Protein AF-A0A5M9JTL3-F1 (afdb_monomer_lite)

Foldseek 3Di:
DDDDDDDDDDPPPPPPPPDLFQAQADDCPDPLNVLRGDHPDHGDQPSQDDQDPVCCVPPNNVSLCSSLVDLCPDPDADPPPRDGSNNSSVVSVLQRCLCQAVVPPHNPNRDDDPQCDPVHCVVVNVVSRPPPCPPPDDD

Structure (mmCIF, N/CA/C/O backbone):
data_AF-A0A5M9JTL3-F1
#
_entry.id   AF-A0A5M9JTL3-F1
#
loop_
_atom_site.group_PDB
_atom_site.id
_atom_site.type_symbol
_atom_site.label_atom_id
_atom_site.label_alt_id
_atom_site.label_comp_id
_atom_site.label_asym_id
_atom_site.label_entity_id
_atom_site.label_seq_id
_atom_site.pdbx_PDB_ins_code
_atom_site.Cartn_x
_atom_site.Cartn_y
_atom_site.Cartn_z
_atom_site.occupancy
_atom_site.B_iso_or_equiv
_atom_site.auth_seq_id
_atom_site.auth_comp_id
_atom_site.auth_asym_id
_atom_site.auth_atom_id
_atom_site.pdbx_PDB_model_num
ATOM 1 N N . MET A 1 1 ? -40.432 -34.299 -53.043 1.00 43.06 1 MET A N 1
ATOM 2 C CA . MET A 1 1 ? -39.137 -33.995 -52.394 1.00 43.06 1 MET A CA 1
ATOM 3 C C . MET A 1 1 ? -39.060 -32.506 -52.084 1.00 43.06 1 MET A C 1
ATOM 5 O O . MET A 1 1 ? -38.906 -31.742 -53.024 1.00 43.06 1 MET A O 1
ATOM 9 N N . ARG A 1 2 ? -39.201 -32.106 -50.811 1.00 43.16 2 ARG A N 1
ATOM 10 C CA . ARG A 1 2 ? -38.465 -31.005 -50.144 1.00 43.16 2 ARG A CA 1
ATOM 11 C C . ARG A 1 2 ? -39.008 -30.858 -48.715 1.00 43.16 2 ARG A C 1
ATOM 13 O O . ARG A 1 2 ? -40.036 -30.227 -48.508 1.00 43.16 2 ARG A O 1
ATOM 20 N N . SER A 1 3 ? -38.342 -31.494 -47.753 1.00 40.19 3 SER A N 1
ATOM 21 C CA . SER A 1 3 ? -38.531 -31.196 -46.329 1.00 40.19 3 SER A CA 1
ATOM 22 C C . SER A 1 3 ? -37.585 -30.062 -45.965 1.00 40.19 3 SER A C 1
ATOM 24 O O . SER A 1 3 ? -36.374 -30.201 -46.126 1.00 40.19 3 SER A O 1
ATOM 26 N N . SER A 1 4 ? -38.134 -28.944 -45.503 1.00 49.16 4 SER A N 1
ATOM 27 C CA . SER A 1 4 ? -37.362 -27.826 -44.963 1.00 49.16 4 SER A CA 1
ATOM 28 C C . SER A 1 4 ? -37.163 -28.051 -43.466 1.00 49.16 4 SER A C 1
ATOM 30 O O . SER A 1 4 ? -38.110 -27.950 -42.692 1.00 49.16 4 SER A O 1
ATOM 32 N N . THR A 1 5 ? -35.945 -28.383 -43.049 1.00 50.19 5 THR A N 1
ATOM 33 C CA . THR A 1 5 ? -35.554 -28.437 -41.635 1.00 50.19 5 THR A CA 1
ATOM 34 C C . THR A 1 5 ? -35.212 -27.031 -41.145 1.00 50.19 5 THR A C 1
ATOM 36 O O . THR A 1 5 ? -34.262 -26.419 -41.633 1.00 50.19 5 THR A O 1
ATOM 39 N N . MET A 1 6 ? -35.991 -26.516 -40.189 1.00 55.16 6 MET A N 1
ATOM 40 C CA . MET A 1 6 ? -35.684 -25.294 -39.441 1.00 55.16 6 MET A CA 1
ATOM 41 C C . MET A 1 6 ? -34.491 -25.553 -38.516 1.00 55.16 6 MET A C 1
ATOM 43 O O . MET A 1 6 ? -34.563 -26.411 -37.639 1.00 55.16 6 MET A O 1
ATOM 47 N N . VAL A 1 7 ? -33.403 -24.808 -38.700 1.00 54.81 7 VAL A N 1
ATOM 48 C CA . VAL A 1 7 ? -32.267 -24.793 -37.773 1.00 54.81 7 VAL A CA 1
ATOM 49 C C . VAL A 1 7 ? -32.472 -23.603 -36.837 1.00 54.81 7 VAL A C 1
ATOM 51 O O . VAL A 1 7 ? -32.424 -22.455 -37.274 1.00 54.81 7 VAL A O 1
ATOM 54 N N . ALA A 1 8 ? -32.774 -23.875 -35.569 1.00 61.66 8 ALA A N 1
ATOM 55 C CA . ALA A 1 8 ? -32.865 -22.850 -34.534 1.00 61.66 8 ALA A CA 1
ATOM 56 C C . ALA A 1 8 ? -31.449 -22.372 -34.155 1.00 61.66 8 ALA A C 1
ATOM 58 O O . ALA A 1 8 ? -30.578 -23.218 -33.935 1.00 61.66 8 ALA A O 1
ATOM 59 N N . PRO A 1 9 ? -31.183 -21.058 -34.049 1.00 51.41 9 PRO A N 1
ATOM 60 C CA . PRO A 1 9 ? -29.899 -20.580 -33.568 1.00 51.41 9 PRO A CA 1
ATOM 61 C C . PRO A 1 9 ? -29.895 -20.660 -32.038 1.00 51.41 9 PRO A C 1
ATOM 63 O O . PRO A 1 9 ? -30.596 -19.912 -31.357 1.00 51.41 9 PRO A O 1
ATOM 66 N N . SER A 1 10 ? -29.122 -21.592 -31.484 1.00 59.94 10 SER A N 1
ATOM 67 C CA . SER A 1 10 ? -28.833 -21.635 -30.050 1.00 59.94 10 SER A CA 1
ATOM 68 C C . SER A 1 10 ? -27.981 -20.422 -29.675 1.00 59.94 10 SER A C 1
ATOM 70 O O . SER A 1 10 ? -26.795 -20.353 -29.993 1.00 59.94 10 SER A O 1
ATOM 72 N N . LEU A 1 11 ? -28.607 -19.449 -29.016 1.00 57.09 11 LEU A N 1
ATOM 73 C CA . LEU A 1 11 ? -27.961 -18.261 -28.474 1.00 57.09 11 LEU A CA 1
ATOM 74 C C . LEU A 1 11 ? -27.130 -18.674 -27.244 1.00 57.09 11 LEU A C 1
ATOM 76 O O . LEU A 1 11 ? -27.662 -18.820 -26.145 1.00 57.09 11 LEU A O 1
ATOM 80 N N . PHE A 1 12 ? -25.831 -18.923 -27.428 1.00 60.50 12 PHE A N 1
ATOM 81 C CA . PHE A 1 12 ? -24.900 -19.116 -26.313 1.00 60.50 12 PHE A CA 1
ATOM 82 C C . PHE A 1 12 ? -24.713 -17.776 -25.589 1.00 60.50 12 PHE A C 1
ATOM 84 O O . PHE A 1 12 ? -24.015 -16.884 -26.069 1.00 60.50 12 PHE A O 1
ATOM 91 N N . LEU A 1 13 ? -25.360 -17.627 -24.432 1.00 55.22 13 LEU A N 1
ATOM 92 C CA . LEU A 1 13 ? -25.098 -16.548 -23.483 1.00 55.22 13 LEU A CA 1
ATOM 93 C C . LEU A 1 13 ? -23.687 -16.740 -22.905 1.00 55.22 13 LEU A C 1
ATOM 95 O O . LEU A 1 13 ? -23.484 -17.547 -22.001 1.00 55.22 13 LEU A O 1
ATOM 99 N N . LEU A 1 14 ? -22.705 -16.013 -23.444 1.00 59.72 14 LEU A N 1
ATOM 100 C CA . LEU A 1 14 ? -21.397 -15.829 -22.814 1.00 59.72 14 LEU A CA 1
ATOM 101 C C . LEU A 1 14 ? -21.608 -15.043 -21.517 1.00 59.72 14 LEU A C 1
ATOM 103 O O . LEU A 1 14 ? -21.712 -13.818 -21.523 1.00 59.72 14 LEU A O 1
ATOM 107 N N . THR A 1 15 ? -21.705 -15.751 -20.397 1.00 56.56 15 THR A N 1
ATOM 108 C CA . THR A 1 15 ? -21.615 -15.141 -19.072 1.00 56.56 15 THR A CA 1
ATOM 109 C C . THR A 1 15 ? -20.179 -14.664 -18.882 1.00 56.56 15 THR A C 1
ATOM 111 O O . THR A 1 15 ? -19.303 -15.445 -18.507 1.00 56.56 15 THR A O 1
ATOM 114 N N . SER A 1 16 ? -19.914 -13.395 -19.189 1.00 53.31 16 SER A N 1
ATOM 115 C CA . SER A 1 16 ? -18.662 -12.750 -18.805 1.00 53.31 16 SER A CA 1
ATOM 116 C C . SER A 1 16 ? -18.570 -12.778 -17.283 1.00 53.31 16 SER A C 1
ATOM 118 O O . SER A 1 16 ? -19.296 -12.060 -16.599 1.00 53.31 16 SER A O 1
ATOM 120 N N . PHE A 1 17 ? -17.702 -13.635 -16.744 1.00 52.25 17 PHE A N 1
ATOM 121 C CA . PHE A 1 17 ? -17.285 -13.534 -15.353 1.00 52.25 17 PHE A CA 1
ATOM 122 C C . PHE A 1 17 ? -16.595 -12.181 -15.203 1.00 52.25 17 PHE A C 1
ATOM 124 O O . PHE A 1 17 ? -15.493 -11.984 -15.713 1.00 52.25 17 PHE A O 1
ATOM 131 N N . ILE A 1 18 ? -17.272 -11.231 -14.559 1.00 46.97 18 ILE A N 1
ATOM 132 C CA . ILE A 1 18 ? -16.673 -9.960 -14.168 1.00 46.97 18 ILE A CA 1
ATOM 133 C C . ILE A 1 18 ? -15.656 -10.318 -13.083 1.00 46.97 18 ILE A C 1
ATOM 135 O O . ILE A 1 18 ? -16.007 -10.472 -11.916 1.00 46.97 18 ILE A O 1
ATOM 139 N N . GLN A 1 19 ? -14.411 -10.576 -13.481 1.00 50.97 19 GLN A N 1
ATOM 140 C CA . GLN A 1 19 ? -13.316 -10.698 -12.531 1.00 50.97 19 GLN A CA 1
ATOM 141 C C . GLN A 1 19 ? -13.175 -9.338 -11.856 1.00 50.97 19 GLN A C 1
ATOM 143 O O . GLN A 1 19 ? -13.044 -8.331 -12.549 1.00 50.97 19 GLN A O 1
ATOM 148 N N . SER A 1 20 ? -13.240 -9.308 -10.525 1.00 47.50 20 SER A N 1
ATOM 149 C CA . SER A 1 20 ? -12.946 -8.112 -9.739 1.00 47.50 20 SER A CA 1
ATOM 150 C C . SER A 1 20 ? -11.575 -7.589 -10.161 1.00 47.50 20 SER A C 1
ATOM 152 O O . SER A 1 20 ? -10.555 -8.250 -9.958 1.00 47.50 20 SER A O 1
ATOM 154 N N . THR A 1 21 ? -11.562 -6.451 -10.847 1.00 55.25 21 THR A N 1
ATOM 155 C CA . THR A 1 21 ? -10.338 -5.822 -11.329 1.00 55.25 21 THR A CA 1
ATOM 156 C C . THR A 1 21 ? -9.745 -5.023 -10.182 1.00 55.25 21 THR A C 1
ATOM 158 O O . THR A 1 21 ? -10.205 -3.918 -9.914 1.00 55.25 21 THR A O 1
ATOM 161 N N . SER A 1 22 ? -8.747 -5.585 -9.506 1.00 57.16 22 SER A N 1
ATOM 162 C CA . SER A 1 22 ? -7.899 -4.824 -8.593 1.00 57.16 22 SER A CA 1
ATOM 163 C C . SER A 1 22 ? -6.982 -3.900 -9.394 1.00 57.16 22 SER A C 1
ATOM 165 O O . SER A 1 22 ? -6.427 -4.303 -10.429 1.00 57.16 22 SER A O 1
ATOM 167 N N . ALA A 1 23 ? -6.872 -2.652 -8.943 1.00 68.50 23 ALA A N 1
ATOM 168 C CA . ALA A 1 23 ? -6.255 -1.559 -9.675 1.00 68.50 23 ALA A CA 1
ATOM 169 C C . ALA A 1 23 ? -5.136 -0.839 -8.925 1.00 68.50 23 ALA A C 1
ATOM 171 O O . ALA A 1 23 ? -4.850 0.323 -9.213 1.00 68.50 23 ALA A O 1
ATOM 172 N N . LEU A 1 24 ? -4.443 -1.534 -8.021 1.00 87.50 24 LEU A N 1
ATOM 173 C CA . LEU A 1 24 ? -3.376 -0.958 -7.202 1.00 87.50 24 LEU A CA 1
ATOM 174 C C . LEU A 1 24 ? -2.391 -0.129 -8.025 1.00 87.50 24 LEU A C 1
ATOM 176 O O . LEU A 1 24 ? -1.904 -0.541 -9.083 1.00 87.50 24 LEU A O 1
ATOM 180 N N . LYS A 1 25 ? -2.070 1.062 -7.512 1.00 90.19 25 LYS A N 1
ATOM 181 C CA . LYS A 1 25 ? -1.147 1.965 -8.196 1.00 90.19 25 LYS A CA 1
ATOM 182 C C . LYS A 1 25 ? 0.245 1.326 -8.270 1.00 90.19 25 LYS A C 1
ATOM 184 O O . LYS A 1 25 ? 0.833 0.986 -7.240 1.00 90.19 25 LYS A O 1
ATOM 189 N N . ALA A 1 26 ? 0.767 1.178 -9.485 1.00 93.31 26 ALA A N 1
ATOM 190 C CA . ALA A 1 26 ? 2.080 0.608 -9.772 1.00 93.31 26 ALA A CA 1
ATOM 191 C C . ALA A 1 26 ? 2.611 1.103 -11.127 1.00 93.31 26 ALA A C 1
ATOM 193 O O . ALA A 1 26 ? 1.838 1.556 -11.973 1.00 93.31 26 ALA A O 1
ATOM 194 N N . LEU A 1 27 ? 3.922 0.980 -11.341 1.00 93.06 27 LEU A N 1
ATOM 195 C CA . LEU A 1 27 ? 4.561 1.242 -12.632 1.00 93.06 27 LEU A CA 1
ATOM 196 C C . LEU A 1 27 ? 4.329 0.057 -13.564 1.00 93.06 27 LEU A C 1
ATOM 198 O O . LEU A 1 27 ? 4.668 -1.067 -13.218 1.00 93.06 27 LEU A O 1
ATOM 202 N N . SER A 1 28 ? 3.777 0.277 -14.756 1.00 91.94 28 SER A N 1
ATOM 203 C CA . SER A 1 28 ? 3.398 -0.819 -15.663 1.00 91.94 28 SER A CA 1
ATOM 204 C C . SER A 1 28 ? 4.577 -1.627 -16.211 1.00 91.94 28 SER A C 1
ATOM 206 O O . SER A 1 28 ? 4.406 -2.776 -16.606 1.00 91.94 28 SER A O 1
ATOM 208 N N . ASN A 1 29 ? 5.769 -1.036 -16.252 1.00 93.12 29 ASN A N 1
ATOM 209 C CA . ASN A 1 29 ? 7.021 -1.666 -16.679 1.00 93.12 29 ASN A CA 1
ATOM 210 C C . ASN A 1 29 ? 7.836 -2.254 -15.512 1.00 93.12 29 ASN A C 1
ATOM 212 O O . ASN A 1 29 ? 8.918 -2.795 -15.743 1.00 93.12 29 ASN A O 1
ATOM 216 N N . SER A 1 30 ? 7.341 -2.146 -14.278 1.00 94.44 30 SER A N 1
ATOM 217 C CA . SER A 1 30 ? 8.012 -2.684 -13.100 1.00 94.44 30 SER A CA 1
ATOM 218 C C . SER A 1 30 ? 7.867 -4.210 -13.000 1.00 94.44 30 SER A C 1
ATOM 220 O O . SER A 1 30 ? 6.821 -4.761 -13.354 1.00 94.44 30 SER A O 1
ATOM 222 N N . PRO A 1 31 ? 8.856 -4.919 -12.420 1.00 95.62 31 PRO A N 1
ATOM 223 C CA . PRO A 1 31 ? 8.708 -6.330 -12.056 1.00 95.62 31 PRO A CA 1
ATOM 224 C C . PRO A 1 31 ? 7.594 -6.597 -11.024 1.00 95.62 31 PRO A C 1
ATOM 226 O O . PRO A 1 31 ? 7.131 -7.733 -10.908 1.00 95.62 31 PRO A O 1
ATOM 229 N N . CYS A 1 32 ? 7.149 -5.585 -10.275 1.00 96.06 32 CYS A N 1
ATOM 230 C CA . CYS A 1 32 ? 6.051 -5.697 -9.317 1.00 96.06 32 CYS A CA 1
ATOM 231 C C . CYS A 1 32 ? 4.664 -5.543 -9.955 1.00 96.06 32 CYS A C 1
ATOM 233 O O . CYS A 1 32 ? 3.690 -5.987 -9.348 1.00 96.06 32 CYS A O 1
ATOM 235 N N . ALA A 1 33 ? 4.557 -4.998 -11.175 1.00 93.81 33 ALA A N 1
ATOM 236 C CA . ALA A 1 33 ? 3.282 -4.795 -11.873 1.00 93.81 33 ALA A CA 1
ATOM 237 C C . ALA A 1 33 ? 2.360 -6.030 -11.869 1.00 93.81 33 ALA A C 1
ATOM 239 O O . ALA A 1 33 ? 1.203 -5.890 -11.474 1.00 93.81 33 ALA A O 1
ATOM 240 N N . PRO A 1 34 ? 2.835 -7.253 -12.191 1.00 92.31 34 PRO A N 1
ATOM 241 C CA . PRO A 1 34 ? 1.965 -8.429 -12.235 1.00 92.31 34 PRO A CA 1
ATOM 242 C C . PRO A 1 34 ? 1.381 -8.831 -10.874 1.00 92.31 34 PRO A C 1
ATOM 244 O O . PRO A 1 34 ? 0.427 -9.601 -10.816 1.00 92.31 34 PRO A O 1
ATOM 247 N N . LYS A 1 35 ? 1.957 -8.347 -9.766 1.00 93.75 35 LYS A N 1
ATOM 248 C CA . LYS A 1 35 ? 1.454 -8.596 -8.406 1.00 93.75 35 LYS A CA 1
ATOM 249 C C . LYS A 1 35 ? 0.389 -7.587 -7.982 1.00 93.75 35 LYS A C 1
ATOM 251 O O . LYS A 1 35 ? -0.287 -7.823 -6.990 1.00 93.75 35 LYS A O 1
ATOM 256 N N . CYS A 1 36 ? 0.254 -6.483 -8.712 1.00 92.56 36 CYS A N 1
ATOM 257 C CA . CYS A 1 36 ? -0.620 -5.359 -8.382 1.00 92.56 36 CYS A CA 1
ATOM 258 C C . CYS A 1 36 ? -1.995 -5.421 -9.061 1.00 92.56 36 CYS A C 1
ATOM 260 O O . CYS A 1 36 ? -2.803 -4.516 -8.884 1.00 92.56 36 CYS A O 1
ATOM 262 N N . GLY A 1 37 ? -2.279 -6.509 -9.781 1.00 85.12 37 GLY A N 1
ATOM 263 C CA . GLY A 1 37 ? -3.550 -6.737 -10.460 1.00 85.12 37 GLY A CA 1
ATOM 264 C C . GLY A 1 37 ? -3.438 -6.618 -11.978 1.00 85.12 37 GLY A C 1
ATOM 265 O O . GLY A 1 37 ? -2.359 -6.428 -12.538 1.00 85.12 37 GLY A O 1
ATOM 266 N N . ASN A 1 38 ? -4.577 -6.771 -12.652 1.00 72.94 38 ASN A N 1
ATOM 267 C CA . ASN A 1 38 ? -4.646 -6.798 -14.116 1.00 72.94 38 ASN A CA 1
ATOM 268 C C . ASN A 1 38 ? -4.814 -5.402 -14.737 1.00 72.94 38 ASN A C 1
ATOM 270 O O . ASN A 1 38 ? -4.497 -5.219 -15.911 1.00 72.94 38 ASN A O 1
ATOM 274 N N . VAL A 1 39 ? -5.330 -4.428 -13.980 1.00 74.06 39 VAL A N 1
ATOM 275 C CA . VAL A 1 39 ? -5.646 -3.082 -14.481 1.00 74.06 39 VAL A CA 1
ATOM 276 C C . VAL A 1 39 ? -4.970 -2.045 -13.600 1.00 74.06 39 VAL A C 1
ATOM 278 O O . VAL A 1 39 ? -5.542 -1.587 -12.629 1.00 74.06 39 VAL A O 1
ATOM 281 N N . LEU A 1 40 ? -3.751 -1.639 -13.932 1.00 76.38 40 LEU A N 1
ATOM 282 C CA . LEU A 1 40 ? -3.008 -0.665 -13.127 1.00 76.38 40 LEU A CA 1
ATOM 283 C C . LEU A 1 40 ? -3.560 0.749 -13.373 1.00 76.38 40 LEU A C 1
ATOM 285 O O . LEU A 1 40 ? -3.232 1.375 -14.380 1.00 76.38 40 LEU A O 1
ATOM 289 N N . GLY A 1 41 ? -4.432 1.239 -12.488 1.00 64.81 41 GLY A N 1
ATOM 290 C CA . GLY A 1 41 ? -5.146 2.514 -12.675 1.00 64.81 41 GLY A CA 1
ATOM 291 C C . GLY A 1 41 ? -5.117 3.443 -11.461 1.00 64.81 41 GLY A C 1
ATOM 292 O O . GLY A 1 41 ? -5.056 4.664 -11.613 1.00 64.81 41 GLY A O 1
ATOM 293 N N . GLY A 1 42 ? -5.090 2.885 -10.253 1.00 73.50 42 GLY A N 1
ATOM 294 C CA . GLY A 1 42 ? -5.097 3.604 -8.986 1.00 73.50 42 GLY A CA 1
ATOM 295 C C . GLY A 1 42 ? -5.811 2.807 -7.897 1.00 73.50 42 GLY A C 1
ATOM 296 O O . GLY A 1 42 ? -6.760 2.090 -8.174 1.00 73.50 42 GLY A O 1
ATOM 297 N N . THR A 1 43 ? -5.362 2.970 -6.658 1.00 80.88 43 THR A N 1
ATOM 298 C CA . THR A 1 43 ? -5.888 2.233 -5.505 1.00 80.88 43 THR A CA 1
ATOM 299 C C . THR A 1 43 ? -7.249 2.787 -5.078 1.00 80.88 43 THR A C 1
ATOM 301 O O . THR A 1 43 ? -7.364 3.972 -4.749 1.00 80.88 43 THR A O 1
ATOM 304 N N . LEU A 1 44 ? -8.276 1.940 -5.094 1.00 80.81 44 LEU A N 1
ATOM 305 C CA . LEU A 1 44 ? -9.678 2.254 -4.834 1.00 80.81 44 LEU A CA 1
ATOM 306 C C . LEU A 1 44 ? -10.188 1.457 -3.628 1.00 80.81 44 LEU A C 1
ATOM 308 O O . LEU A 1 44 ? -10.585 0.305 -3.759 1.00 80.81 44 LEU A O 1
ATOM 312 N N . GLY A 1 45 ? -10.202 2.107 -2.458 1.00 81.00 45 GLY A N 1
ATOM 313 C CA . GLY A 1 45 ? -10.841 1.657 -1.209 1.00 81.00 45 GLY A CA 1
ATOM 314 C C . GLY A 1 45 ? -11.202 0.168 -1.113 1.00 81.00 45 GLY A C 1
ATOM 315 O O . GLY A 1 45 ? -10.321 -0.676 -0.988 1.00 81.00 45 GLY A O 1
ATOM 316 N N . VAL A 1 46 ? -12.505 -0.133 -1.145 1.00 82.75 46 VAL A N 1
ATOM 317 C CA . VAL A 1 46 ? -13.067 -1.481 -0.934 1.00 82.75 46 VAL A CA 1
ATOM 318 C C . VAL A 1 46 ? -12.674 -2.506 -2.004 1.00 82.75 46 VAL A C 1
ATOM 320 O O . VAL A 1 46 ? -12.618 -3.697 -1.706 1.00 82.75 46 VAL A O 1
ATOM 323 N N . ASP A 1 47 ? -12.386 -2.063 -3.227 1.00 85.25 47 ASP A N 1
ATOM 324 C CA . ASP A 1 47 ? -12.054 -2.957 -4.343 1.00 85.25 47 ASP A CA 1
ATOM 325 C C . ASP A 1 47 ? -10.603 -3.455 -4.264 1.00 85.25 47 ASP A C 1
ATOM 327 O O . ASP A 1 47 ? -10.271 -4.520 -4.789 1.00 85.25 47 ASP A O 1
ATOM 331 N N . ASP A 1 48 ? -9.749 -2.705 -3.563 1.00 88.75 48 ASP A N 1
ATOM 332 C CA . ASP A 1 48 ? -8.303 -2.911 -3.546 1.00 88.75 48 ASP A CA 1
ATOM 333 C C . ASP A 1 48 ? -7.715 -3.184 -2.159 1.00 88.75 48 ASP A C 1
ATOM 335 O O . ASP A 1 48 ? -6.601 -3.704 -2.060 1.00 88.75 48 ASP A O 1
ATOM 339 N N . ILE A 1 49 ? -8.417 -2.826 -1.081 1.00 91.44 49 ILE A N 1
ATOM 340 C CA . ILE A 1 49 ? -7.902 -2.899 0.287 1.00 91.44 49 ILE A CA 1
ATOM 341 C C . ILE A 1 49 ? -8.923 -3.555 1.211 1.00 91.44 49 ILE A C 1
ATOM 343 O O . ILE A 1 49 ? -10.065 -3.120 1.346 1.00 91.44 49 ILE A O 1
ATOM 347 N N . VAL A 1 50 ? -8.444 -4.554 1.948 1.00 92.88 50 VAL A N 1
ATOM 348 C CA . VAL A 1 50 ? -9.135 -5.131 3.102 1.00 92.88 50 VAL A CA 1
ATOM 349 C C . VAL A 1 50 ? -8.533 -4.591 4.398 1.00 92.88 50 VAL A C 1
ATOM 351 O O . VAL A 1 50 ? -7.320 -4.409 4.498 1.00 92.88 50 VAL A O 1
ATOM 354 N N . CYS A 1 51 ? -9.383 -4.346 5.396 1.00 93.19 51 CYS A N 1
ATOM 355 C CA . CYS A 1 51 ? -8.959 -3.740 6.662 1.00 93.19 51 CYS A CA 1
ATOM 356 C C . CYS A 1 51 ? -8.761 -4.743 7.797 1.00 93.19 51 CYS A C 1
ATOM 358 O O . CYS A 1 51 ? -7.942 -4.503 8.677 1.00 93.19 51 CYS A O 1
ATOM 360 N N . GLN A 1 52 ? -9.476 -5.869 7.771 1.00 92.38 52 GLN A N 1
ATOM 361 C CA . GLN A 1 52 ? -9.296 -6.921 8.766 1.00 92.38 52 GLN A CA 1
ATOM 362 C C . GLN A 1 52 ? -8.132 -7.830 8.378 1.00 92.38 52 GLN A C 1
ATOM 364 O O . GLN A 1 52 ? -8.087 -8.341 7.257 1.00 92.38 52 GLN A O 1
ATOM 369 N N . ASP A 1 53 ? -7.251 -8.116 9.332 1.00 91.62 53 ASP A N 1
ATOM 370 C CA . ASP A 1 53 ? -6.097 -9.001 9.134 1.00 91.62 53 ASP A CA 1
ATOM 371 C C . ASP A 1 53 ? -6.503 -10.383 8.597 1.00 91.62 53 ASP A C 1
ATOM 373 O O . ASP A 1 53 ? -5.860 -10.940 7.710 1.00 91.62 53 ASP A O 1
ATOM 377 N N . THR A 1 54 ? -7.631 -10.922 9.064 1.00 94.50 54 THR A N 1
ATOM 378 C CA . THR A 1 54 ? -8.180 -12.213 8.608 1.00 94.50 54 THR A CA 1
ATOM 379 C C . THR A 1 54 ? -8.512 -12.226 7.113 1.00 94.50 54 THR A C 1
ATOM 381 O O . THR A 1 54 ? -8.423 -13.267 6.456 1.00 94.50 54 THR A O 1
ATOM 384 N N . SER A 1 55 ? -8.837 -11.061 6.549 1.00 93.69 55 SER A N 1
ATOM 385 C CA . SER A 1 55 ? -9.198 -10.894 5.143 1.00 93.69 55 SER A CA 1
ATOM 386 C C . SER A 1 55 ? -7.982 -10.845 4.214 1.00 93.69 55 SER A C 1
ATOM 388 O O . SER A 1 55 ? -8.156 -10.897 2.996 1.00 93.69 55 SER A O 1
ATOM 390 N N . TYR A 1 56 ? -6.749 -10.840 4.736 1.00 94.19 56 TYR A N 1
ATOM 391 C CA . TYR A 1 56 ? -5.526 -10.935 3.923 1.00 94.19 56 TYR A CA 1
ATOM 392 C C . TYR A 1 56 ? -5.311 -12.298 3.258 1.00 94.19 56 TYR A C 1
ATOM 394 O O . TYR A 1 56 ? -4.413 -12.453 2.436 1.00 94.19 56 TYR A O 1
ATOM 402 N N . THR A 1 57 ? -6.171 -13.269 3.558 1.00 95.38 57 THR A N 1
ATOM 403 C CA . THR A 1 57 ? -6.259 -14.555 2.852 1.00 95.38 57 THR A CA 1
ATOM 404 C C . THR A 1 57 ? -7.169 -14.508 1.618 1.00 95.38 57 THR A C 1
ATOM 406 O O . THR A 1 57 ? -7.137 -15.421 0.795 1.00 95.38 57 THR A O 1
ATOM 409 N N . SER A 1 58 ? -7.974 -13.449 1.466 1.00 94.50 58 SER A N 1
ATOM 410 C CA . SER A 1 58 ? -8.840 -13.236 0.301 1.00 94.50 58 SER A CA 1
ATOM 411 C C . SER A 1 58 ? -8.039 -12.848 -0.946 1.00 94.50 58 SER A C 1
ATOM 413 O O . SER A 1 58 ? -6.869 -12.473 -0.861 1.00 94.50 58 SER A O 1
ATOM 415 N N . LEU A 1 59 ? -8.679 -12.870 -2.119 1.00 92.56 59 LEU A N 1
ATOM 416 C CA . LEU A 1 59 ? -8.048 -12.418 -3.362 1.00 92.56 59 LEU A CA 1
ATOM 417 C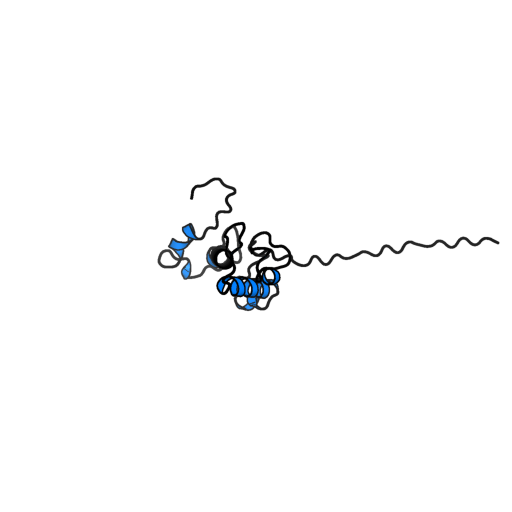 C . LEU A 1 5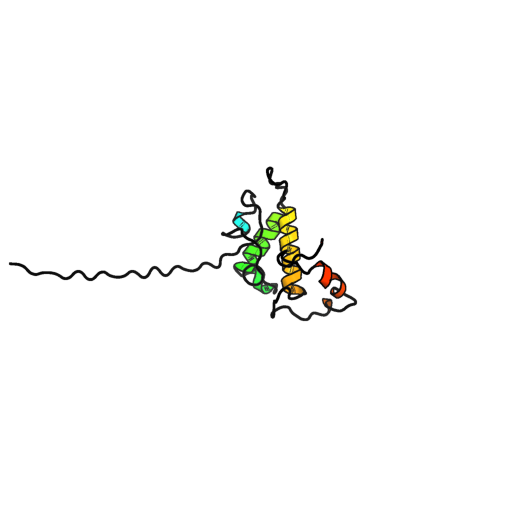9 ? -7.584 -10.952 -3.280 1.00 92.56 59 LEU A C 1
ATOM 419 O O . LEU A 1 59 ? -6.456 -10.652 -3.662 1.00 92.56 59 LEU A O 1
ATOM 423 N N . ILE A 1 60 ? -8.418 -10.054 -2.745 1.00 91.94 60 ILE A N 1
ATOM 424 C CA . ILE A 1 60 ? -8.083 -8.628 -2.599 1.00 91.94 60 ILE A CA 1
ATOM 425 C C . ILE A 1 60 ? -6.897 -8.467 -1.642 1.00 91.94 60 ILE A C 1
ATOM 427 O O . ILE A 1 60 ? -5.896 -7.843 -1.984 1.00 91.94 60 ILE A O 1
ATOM 431 N N . GLY A 1 61 ? -6.956 -9.105 -0.471 1.00 94.12 61 GLY A N 1
ATOM 432 C CA . GLY A 1 61 ? -5.905 -8.990 0.538 1.00 9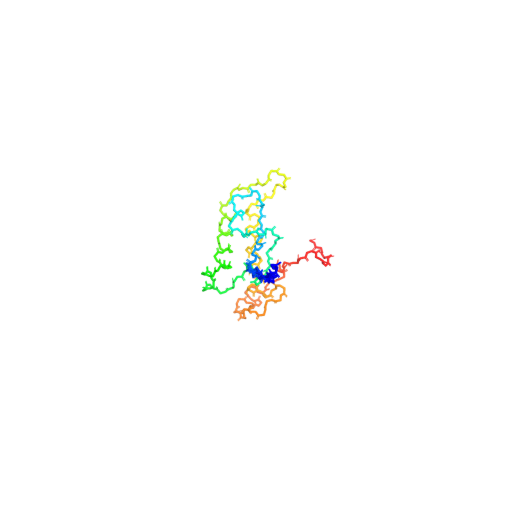4.12 61 GLY A CA 1
ATOM 433 C C . GLY A 1 61 ? -4.565 -9.618 0.137 1.00 94.12 61 GLY A C 1
ATOM 434 O O . GLY A 1 61 ? -3.504 -9.036 0.385 1.00 94.12 61 GLY A O 1
ATOM 435 N N . THR A 1 62 ? -4.586 -10.767 -0.542 1.00 95.00 62 THR A N 1
ATOM 436 C CA . THR A 1 62 ? -3.367 -11.394 -1.085 1.00 95.00 62 THR A CA 1
ATOM 437 C C . THR A 1 62 ? -2.772 -10.577 -2.231 1.00 95.00 62 THR A C 1
ATOM 439 O O . THR A 1 62 ? -1.551 -10.432 -2.300 1.00 95.00 62 THR A O 1
ATOM 442 N N . THR A 1 63 ? -3.610 -9.974 -3.082 1.00 94.62 63 THR A N 1
ATOM 443 C CA . THR A 1 63 ? -3.151 -9.059 -4.141 1.00 94.62 63 THR A CA 1
ATOM 444 C C . THR A 1 63 ? -2.507 -7.812 -3.539 1.00 94.62 63 THR A C 1
ATOM 446 O O . THR A 1 63 ? -1.374 -7.479 -3.884 1.00 94.62 63 THR A O 1
ATOM 449 N N . TYR A 1 64 ? -3.172 -7.162 -2.580 1.00 95.25 64 TYR A N 1
ATOM 450 C CA . TYR A 1 64 ? -2.649 -5.975 -1.905 1.00 95.25 64 TYR A CA 1
ATOM 451 C C . TYR A 1 64 ? -1.311 -6.245 -1.211 1.00 95.25 64 TYR A C 1
ATOM 453 O O . TYR A 1 64 ? -0.317 -5.570 -1.489 1.00 95.25 64 TYR A O 1
ATOM 461 N N . SER A 1 65 ? -1.245 -7.267 -0.354 1.00 96.00 65 SER A N 1
ATOM 462 C CA . SER A 1 65 ? -0.011 -7.600 0.372 1.00 96.00 65 SER A CA 1
ATOM 463 C C . SER A 1 65 ? 1.124 -8.042 -0.556 1.00 96.00 65 SER A C 1
ATOM 465 O O . SER A 1 65 ? 2.269 -7.635 -0.353 1.00 96.00 65 SER A O 1
ATOM 467 N N . GLY A 1 66 ? 0.825 -8.809 -1.609 1.00 96.69 66 GLY A N 1
ATOM 468 C CA . GLY A 1 66 ? 1.807 -9.221 -2.612 1.00 96.69 66 GLY A CA 1
ATOM 469 C C . GLY A 1 66 ? 2.368 -8.049 -3.421 1.00 96.69 66 GLY A C 1
ATOM 470 O O . GLY A 1 66 ? 3.581 -7.980 -3.641 1.00 96.69 66 GLY A O 1
ATOM 471 N N . CYS A 1 67 ? 1.507 -7.119 -3.837 1.00 96.56 67 CYS A N 1
ATOM 472 C CA . CYS A 1 67 ? 1.890 -5.899 -4.544 1.00 96.56 67 CYS A CA 1
ATOM 473 C C . CYS A 1 67 ? 2.767 -4.998 -3.674 1.00 96.56 67 CYS A C 1
ATOM 475 O O . CYS A 1 67 ? 3.919 -4.729 -4.021 1.00 96.56 67 CYS A O 1
ATOM 477 N N . VAL A 1 68 ? 2.249 -4.581 -2.515 1.00 97.12 68 VAL A N 1
ATOM 478 C CA . VAL A 1 68 ? 2.931 -3.634 -1.625 1.00 97.12 68 VAL A CA 1
ATOM 479 C C . VAL A 1 68 ? 4.226 -4.235 -1.087 1.00 97.12 68 VAL A C 1
ATOM 481 O O . VAL A 1 68 ? 5.247 -3.554 -1.062 1.00 97.12 68 VAL A O 1
ATOM 484 N N . GLY A 1 69 ? 4.232 -5.525 -0.738 1.00 98.00 69 GLY A N 1
ATOM 485 C CA . GLY A 1 69 ? 5.444 -6.222 -0.307 1.00 98.00 69 GLY A CA 1
ATOM 486 C C . GLY A 1 69 ? 6.538 -6.217 -1.376 1.00 98.00 69 GLY A C 1
ATOM 487 O O . GLY A 1 69 ? 7.693 -5.923 -1.072 1.00 98.00 69 GLY A O 1
ATOM 488 N N . CYS A 1 70 ? 6.180 -6.465 -2.640 1.00 98.38 70 CYS A N 1
ATOM 489 C CA . CYS A 1 70 ? 7.128 -6.351 -3.748 1.00 98.38 70 CYS A CA 1
ATOM 490 C C . CYS A 1 70 ? 7.654 -4.919 -3.880 1.00 98.38 70 CYS A C 1
ATOM 492 O O . CYS A 1 70 ? 8.867 -4.710 -3.865 1.00 98.38 70 CYS A O 1
ATOM 494 N N . GLN A 1 71 ? 6.749 -3.938 -3.935 1.00 97.81 71 GLN A N 1
ATOM 495 C CA . GLN A 1 71 ? 7.079 -2.528 -4.140 1.00 97.81 71 GLN A CA 1
ATOM 496 C C . GLN A 1 71 ? 8.021 -1.975 -3.064 1.00 97.81 71 GLN A C 1
ATOM 498 O O . GLN A 1 71 ? 9.004 -1.316 -3.391 1.00 97.81 71 GLN A O 1
ATOM 503 N N . LEU A 1 72 ? 7.768 -2.287 -1.789 1.00 98.31 72 LEU A N 1
ATOM 504 C CA . LEU A 1 72 ? 8.600 -1.841 -0.664 1.00 98.31 72 LEU A CA 1
ATOM 505 C C . LEU A 1 72 ? 10.006 -2.463 -0.662 1.00 98.31 72 LEU A C 1
ATOM 507 O O . LEU A 1 72 ? 10.919 -1.895 -0.069 1.00 98.31 72 LEU A O 1
ATOM 511 N N . SER A 1 73 ? 10.184 -3.615 -1.312 1.00 98.25 73 SER A N 1
ATOM 512 C CA . SER A 1 73 ? 11.483 -4.295 -1.442 1.00 98.25 73 SER A CA 1
ATOM 513 C C . SER A 1 73 ? 12.223 -3.985 -2.748 1.00 98.25 73 SER A C 1
ATOM 515 O O . SER A 1 73 ? 13.378 -4.378 -2.914 1.00 98.25 73 SER A O 1
ATOM 517 N N . SER A 1 74 ? 11.559 -3.314 -3.690 1.00 98.00 74 SER A N 1
ATOM 518 C CA . SER A 1 74 ? 12.062 -3.100 -5.042 1.00 98.00 74 SER A CA 1
ATOM 519 C C . SER A 1 74 ? 13.029 -1.919 -5.115 1.00 98.00 74 SER A C 1
ATOM 521 O O . SER A 1 74 ? 12.852 -0.891 -4.463 1.00 98.00 74 SER A O 1
ATOM 523 N N . THR A 1 75 ? 14.045 -2.055 -5.966 1.00 98.06 75 THR A N 1
ATOM 524 C CA . THR A 1 75 ? 14.983 -0.985 -6.339 1.00 98.06 75 THR A CA 1
ATOM 525 C C . THR A 1 75 ? 14.687 -0.410 -7.727 1.00 98.06 75 THR A C 1
ATOM 527 O O . THR A 1 75 ? 15.492 0.348 -8.267 1.00 98.06 75 THR A O 1
ATOM 530 N N . PHE A 1 76 ? 13.552 -0.783 -8.326 1.00 98.25 76 PHE A N 1
ATOM 531 C CA . PHE A 1 76 ? 13.170 -0.346 -9.662 1.00 98.25 76 PHE A CA 1
ATOM 532 C C . PHE A 1 76 ? 12.878 1.158 -9.709 1.00 98.25 76 PHE A C 1
ATOM 534 O O . PHE A 1 76 ? 12.149 1.701 -8.872 1.00 98.25 76 PHE A O 1
ATOM 541 N N . VAL A 1 77 ? 13.416 1.795 -10.748 1.00 98.06 77 VAL A N 1
ATOM 542 C CA . VAL A 1 77 ? 13.181 3.192 -11.112 1.00 98.06 77 VAL A CA 1
ATOM 543 C C . VAL A 1 77 ? 12.782 3.218 -12.581 1.00 98.06 77 VAL A C 1
ATOM 545 O O . VAL A 1 77 ? 13.503 2.682 -13.426 1.00 98.06 77 VAL A O 1
ATOM 548 N N . ASP A 1 78 ? 11.649 3.837 -12.893 1.00 96.12 78 ASP A N 1
ATOM 549 C CA . ASP A 1 78 ? 11.243 4.069 -14.272 1.00 96.12 78 ASP A CA 1
ATOM 550 C C . ASP A 1 78 ? 12.162 5.134 -14.902 1.00 96.12 78 ASP A C 1
ATOM 552 O O . ASP A 1 78 ? 12.224 6.262 -14.411 1.00 96.12 78 ASP A O 1
ATOM 556 N N . PRO A 1 79 ? 12.874 4.828 -16.000 1.00 95.75 79 PRO A N 1
ATOM 557 C CA . PRO A 1 79 ? 13.853 5.748 -16.578 1.00 95.75 79 PRO A CA 1
ATOM 558 C C . PRO A 1 79 ? 13.229 6.957 -17.293 1.00 95.75 79 PRO A C 1
ATOM 560 O O . PRO A 1 79 ? 13.935 7.917 -17.589 1.00 95.75 79 PRO A O 1
ATOM 563 N N . SER A 1 80 ? 11.934 6.913 -17.613 1.00 96.25 80 SER A N 1
ATOM 564 C CA . SER A 1 80 ? 11.219 7.972 -18.331 1.00 96.25 80 SER A CA 1
ATOM 565 C C . SER A 1 80 ? 10.554 8.984 -17.399 1.00 96.25 80 SER A C 1
ATOM 567 O O . SER A 1 80 ? 10.516 10.171 -17.715 1.00 96.25 80 SER A O 1
ATOM 569 N N . THR A 1 81 ? 10.062 8.534 -16.244 1.00 95.12 81 THR A N 1
ATOM 570 C CA . THR A 1 81 ? 9.353 9.374 -15.260 1.00 95.12 81 THR A CA 1
ATOM 571 C C . THR A 1 81 ? 10.160 9.631 -13.991 1.00 95.12 81 THR A C 1
ATOM 573 O O . THR A 1 81 ? 9.844 10.558 -13.248 1.00 95.12 81 THR A O 1
ATOM 576 N N . ASN A 1 82 ? 11.209 8.838 -13.749 1.00 96.12 82 ASN A N 1
ATOM 577 C CA . ASN A 1 82 ? 11.990 8.812 -12.511 1.00 96.12 82 ASN A CA 1
ATOM 578 C C . ASN A 1 82 ? 11.166 8.430 -11.263 1.00 96.12 82 ASN A C 1
ATOM 580 O O . ASN A 1 82 ? 11.589 8.663 -10.130 1.00 96.12 82 ASN A O 1
ATOM 584 N N . GLU A 1 83 ? 9.987 7.840 -11.463 1.00 95.62 83 GLU A N 1
ATOM 585 C CA . GLU A 1 83 ? 9.183 7.254 -10.397 1.00 95.62 83 GLU A CA 1
ATOM 586 C C . GLU A 1 83 ? 9.749 5.895 -9.981 1.00 95.62 83 GLU A C 1
ATOM 588 O O . GLU A 1 83 ? 10.404 5.202 -10.760 1.00 95.62 83 GLU A O 1
ATOM 593 N N . THR A 1 84 ? 9.481 5.488 -8.743 1.00 97.00 84 THR A N 1
ATOM 594 C CA . THR A 1 84 ? 10.001 4.229 -8.195 1.00 97.00 84 THR A CA 1
ATOM 595 C C . THR A 1 84 ? 8.883 3.329 -7.709 1.00 97.00 84 THR A C 1
ATOM 597 O O . THR A 1 84 ? 7.805 3.789 -7.323 1.00 97.00 84 THR A O 1
ATOM 600 N N . ASP A 1 85 ? 9.161 2.033 -7.652 1.00 97.56 85 ASP A N 1
ATOM 601 C CA . ASP A 1 85 ? 8.262 1.098 -6.979 1.00 97.56 85 ASP A CA 1
ATOM 602 C C . ASP A 1 85 ? 8.074 1.457 -5.506 1.00 97.56 85 ASP A C 1
ATOM 604 O O . ASP A 1 85 ? 6.953 1.421 -5.005 1.00 97.56 85 ASP A O 1
ATOM 608 N N . LEU A 1 86 ? 9.149 1.870 -4.829 1.00 98.12 86 LEU A N 1
ATOM 609 C CA . LEU A 1 86 ? 9.101 2.276 -3.428 1.00 98.12 86 LEU A CA 1
ATOM 610 C C . LEU A 1 86 ? 8.129 3.446 -3.211 1.00 98.12 86 LEU A C 1
ATOM 612 O O . LEU A 1 86 ? 7.350 3.431 -2.257 1.00 98.12 86 LEU A O 1
ATOM 616 N N . GLN A 1 87 ? 8.124 4.434 -4.111 1.00 95.69 87 GLN A N 1
ATOM 617 C CA . GLN A 1 87 ? 7.173 5.548 -4.081 1.00 95.69 87 GLN A CA 1
ATOM 618 C C . GLN A 1 87 ? 5.724 5.047 -4.134 1.00 95.69 87 GLN A C 1
ATOM 620 O O . GLN A 1 87 ? 4.892 5.495 -3.340 1.00 95.69 87 GLN A O 1
ATOM 625 N N . TRP A 1 88 ? 5.414 4.099 -5.022 1.00 94.62 88 TRP A N 1
ATOM 626 C CA . TRP A 1 88 ? 4.060 3.552 -5.135 1.00 94.62 88 TRP A CA 1
ATOM 627 C C . TRP A 1 88 ? 3.689 2.596 -3.997 1.00 94.62 88 TRP A C 1
ATOM 629 O O . TRP A 1 88 ? 2.549 2.626 -3.536 1.00 94.62 88 TRP A O 1
ATOM 639 N N . GLY A 1 89 ? 4.651 1.853 -3.445 1.00 96.00 89 GLY A N 1
ATOM 640 C CA . GLY A 1 89 ? 4.461 1.065 -2.224 1.00 96.00 89 GLY A CA 1
ATOM 641 C C . GLY A 1 89 ? 4.087 1.940 -1.026 1.00 96.00 89 GLY A C 1
ATOM 642 O O . GLY A 1 89 ? 3.125 1.646 -0.314 1.00 96.00 89 GLY A O 1
ATOM 643 N N . LEU A 1 90 ? 4.782 3.067 -0.840 1.00 95.56 90 LEU A N 1
ATOM 644 C CA . LEU A 1 90 ? 4.462 4.048 0.204 1.00 95.56 90 LEU A CA 1
ATOM 645 C C . LEU A 1 90 ? 3.109 4.732 -0.034 1.00 95.56 90 LEU A C 1
ATOM 647 O O . LEU A 1 90 ? 2.372 4.976 0.922 1.00 95.56 90 LEU A O 1
ATOM 651 N N . TYR A 1 91 ? 2.760 5.021 -1.291 1.00 92.81 91 TYR A N 1
ATOM 652 C CA . TYR A 1 91 ? 1.444 5.552 -1.653 1.00 92.81 91 TYR A CA 1
ATOM 653 C C . TYR A 1 91 ? 0.319 4.583 -1.267 1.00 92.81 91 TYR A C 1
ATOM 655 O O . TYR A 1 91 ? -0.624 4.985 -0.583 1.00 92.81 91 TYR A O 1
ATOM 663 N N . ASN A 1 92 ? 0.441 3.309 -1.647 1.00 93.88 92 ASN A N 1
ATOM 664 C CA . ASN A 1 92 ? -0.548 2.273 -1.347 1.00 93.88 92 ASN A CA 1
ATOM 665 C C . ASN A 1 92 ? -0.695 2.067 0.165 1.00 93.88 92 ASN A C 1
ATOM 667 O O . ASN A 1 92 ? -1.814 2.068 0.676 1.00 93.88 92 ASN A O 1
ATOM 671 N N . LEU A 1 93 ? 0.423 2.024 0.899 1.00 94.44 93 LEU A N 1
ATOM 672 C CA . LEU A 1 93 ? 0.415 1.934 2.360 1.00 94.44 93 LEU A CA 1
ATOM 673 C C . LEU A 1 93 ? -0.287 3.132 3.012 1.00 94.44 93 LEU A C 1
ATOM 675 O O . LEU A 1 93 ? -1.138 2.958 3.885 1.00 94.44 93 LEU A O 1
ATOM 679 N N . ARG A 1 94 ? 0.029 4.356 2.570 1.00 92.56 94 ARG A N 1
ATOM 680 C CA . ARG A 1 94 ? -0.650 5.572 3.041 1.00 92.56 94 ARG A CA 1
ATOM 681 C C . ARG A 1 94 ? -2.152 5.502 2.772 1.00 92.56 94 ARG A C 1
ATOM 683 O O . ARG A 1 94 ? -2.933 5.936 3.621 1.00 92.56 94 ARG A O 1
ATOM 690 N N . TYR A 1 95 ? -2.551 4.959 1.623 1.00 91.38 95 TYR A N 1
ATOM 691 C CA . TYR A 1 95 ? -3.956 4.793 1.264 1.00 91.38 95 TYR A CA 1
ATOM 692 C C . TYR A 1 95 ? -4.654 3.817 2.203 1.00 91.38 95 TYR A C 1
ATOM 694 O O . TYR A 1 95 ? -5.697 4.168 2.747 1.00 91.38 95 TYR A O 1
ATOM 702 N N . ALA A 1 96 ? -4.065 2.652 2.477 1.00 93.00 96 ALA A N 1
ATOM 703 C CA . ALA A 1 96 ? -4.644 1.695 3.418 1.00 93.00 96 ALA A CA 1
ATOM 704 C C . ALA A 1 96 ? -4.825 2.282 4.819 1.00 93.00 96 ALA A C 1
ATOM 706 O O . ALA A 1 96 ? -5.870 2.075 5.427 1.00 93.00 96 ALA A O 1
ATOM 707 N N . ILE A 1 97 ? -3.882 3.091 5.311 1.00 92.31 97 ILE A N 1
ATOM 708 C CA . ILE A 1 97 ? -4.062 3.778 6.599 1.00 92.31 97 ILE A CA 1
ATOM 709 C C . ILE A 1 97 ? -5.224 4.783 6.514 1.00 92.31 97 ILE A C 1
ATOM 711 O O . ILE A 1 97 ? -6.065 4.839 7.408 1.00 92.31 97 ILE A O 1
ATOM 715 N N . SER A 1 98 ? -5.308 5.568 5.437 1.00 91.56 98 SER A N 1
ATOM 716 C CA . SER A 1 98 ? -6.418 6.510 5.221 1.00 91.56 98 SER A CA 1
ATOM 717 C C . SER A 1 98 ? -7.783 5.809 5.217 1.00 91.56 98 SER A C 1
ATOM 719 O O . SER A 1 98 ? -8.715 6.248 5.894 1.00 91.56 98 SER A O 1
ATOM 721 N N . TRP A 1 99 ? -7.865 4.691 4.496 1.00 91.88 99 TRP A N 1
ATOM 722 C CA . TRP A 1 99 ? -9.075 3.911 4.265 1.00 91.88 99 TRP A CA 1
ATOM 723 C C . TRP A 1 99 ? -9.512 3.120 5.500 1.00 91.88 99 TRP A C 1
ATOM 725 O O . TRP A 1 99 ? -10.669 3.204 5.910 1.00 91.88 99 TRP A O 1
ATOM 735 N N . CYS A 1 100 ? -8.590 2.382 6.116 1.00 92.81 100 CYS A N 1
ATOM 736 C CA . CYS A 1 100 ? -8.904 1.445 7.191 1.00 92.81 100 CYS A CA 1
ATOM 737 C C . CYS A 1 100 ? -8.895 2.072 8.579 1.00 92.81 100 CYS A C 1
ATOM 739 O O . CYS A 1 100 ? -9.723 1.702 9.403 1.00 92.81 100 CYS A O 1
ATOM 741 N N . LEU A 1 101 ? -7.989 3.020 8.848 1.00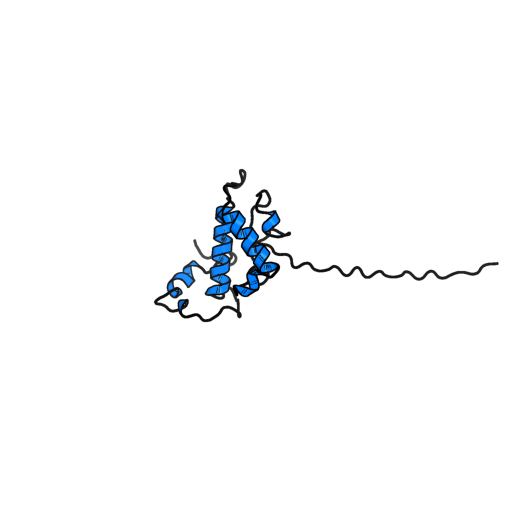 91.56 101 LEU A N 1
ATOM 742 C CA . LEU A 1 101 ? -7.912 3.656 10.164 1.00 91.56 101 LEU A CA 1
ATOM 743 C C . LEU A 1 101 ? -8.790 4.907 10.243 1.00 91.56 101 LEU A C 1
ATOM 745 O O . LEU A 1 101 ? -9.471 5.123 11.237 1.00 91.56 101 LEU A O 1
ATOM 749 N N . PHE A 1 102 ? -8.777 5.752 9.206 1.00 90.44 102 PHE A N 1
ATOM 750 C CA . PHE A 1 102 ? -9.468 7.049 9.247 1.00 90.44 102 PHE A CA 1
ATOM 751 C C . PHE A 1 102 ? -10.823 7.080 8.538 1.00 90.44 102 PHE A C 1
ATOM 753 O O . PHE A 1 102 ? -11.502 8.112 8.610 1.00 90.44 102 PHE A O 1
ATOM 760 N N . GLY A 1 103 ? -11.204 5.993 7.866 1.00 89.75 103 GLY A N 1
ATOM 761 C CA . GLY A 1 103 ? -12.466 5.879 7.143 1.00 89.75 103 GLY A CA 1
ATOM 762 C C . GLY A 1 103 ? -12.569 6.765 5.897 1.00 89.75 103 GLY A C 1
ATOM 763 O O . GLY A 1 103 ? -13.669 7.025 5.415 1.00 89.75 103 GLY A O 1
ATOM 764 N N . PHE A 1 104 ? -11.457 7.299 5.389 1.00 87.00 104 PHE A N 1
ATOM 765 C CA . PHE A 1 104 ? -11.465 8.268 4.292 1.00 87.00 104 PHE A CA 1
ATOM 766 C C . PHE A 1 104 ? -11.350 7.575 2.915 1.00 87.00 104 PHE A C 1
ATOM 768 O O . PHE A 1 104 ? -10.537 6.663 2.783 1.00 87.00 104 PHE A O 1
ATOM 775 N N . PRO A 1 105 ? -12.074 8.032 1.867 1.00 83.00 105 PRO A N 1
ATOM 776 C CA . PRO A 1 105 ? -13.024 9.151 1.878 1.00 83.00 105 PRO A CA 1
ATOM 777 C C . PRO A 1 105 ? -14.389 8.819 2.488 1.00 83.00 105 PRO A C 1
ATOM 779 O O . PRO A 1 105 ? -15.027 9.726 3.014 1.00 83.00 105 PRO A O 1
ATOM 782 N N . ASN A 1 106 ? -14.834 7.562 2.430 1.00 86.50 106 ASN A N 1
ATOM 783 C CA . ASN A 1 106 ? -16.145 7.157 2.945 1.00 86.50 106 ASN A CA 1
ATOM 784 C C . ASN A 1 106 ? -16.219 5.643 3.217 1.00 86.50 106 ASN A C 1
ATOM 786 O O . ASN A 1 106 ? -17.090 4.953 2.688 1.00 86.50 106 ASN A O 1
ATOM 790 N N . ASN A 1 107 ? -15.268 5.107 3.982 1.00 88.81 107 ASN A N 1
ATOM 791 C CA . ASN A 1 107 ? -15.314 3.713 4.420 1.00 88.81 107 ASN A CA 1
ATOM 792 C C . ASN A 1 107 ? -16.148 3.597 5.701 1.00 88.81 107 ASN A C 1
ATOM 794 O O . ASN A 1 107 ? -15.695 3.994 6.775 1.00 88.81 107 ASN A O 1
ATOM 798 N N . THR A 1 108 ? -17.352 3.043 5.587 1.00 86.69 108 THR A N 1
ATOM 799 C CA . THR A 1 108 ? -18.248 2.802 6.728 1.00 86.69 108 THR A CA 1
ATOM 800 C C . THR A 1 108 ? -17.812 1.628 7.599 1.00 86.69 108 THR A C 1
ATOM 802 O O . THR A 1 108 ? -18.270 1.524 8.730 1.00 86.69 108 THR A O 1
ATOM 805 N N . GLU A 1 109 ? -16.914 0.778 7.096 1.00 84.50 109 GLU A N 1
ATOM 806 C CA . GLU A 1 109 ? -16.377 -0.393 7.802 1.00 84.50 109 GLU A CA 1
ATOM 807 C C . GLU A 1 109 ? -15.118 -0.063 8.623 1.00 84.50 109 GLU A C 1
ATOM 809 O O . GLU A 1 109 ? -14.490 -0.957 9.188 1.00 84.50 109 GLU A O 1
ATOM 814 N N . ALA A 1 110 ? -14.693 1.205 8.663 1.00 85.62 110 ALA A N 1
ATOM 815 C CA . ALA A 1 110 ? -13.564 1.616 9.488 1.00 85.62 110 ALA A CA 1
ATOM 816 C C . ALA A 1 110 ? -13.946 1.562 10.974 1.00 85.62 110 ALA A C 1
ATOM 818 O O . ALA A 1 110 ? -14.895 2.216 11.411 1.00 85.62 110 ALA A O 1
ATOM 819 N N . GLU A 1 111 ? -13.191 0.789 11.752 1.00 82.12 111 GLU A N 1
ATOM 820 C CA . GLU A 1 111 ? -13.463 0.599 13.173 1.00 82.12 111 GLU A CA 1
ATOM 821 C C . GLU A 1 111 ? -13.089 1.839 13.997 1.00 82.12 111 GLU A C 1
ATOM 823 O O . GLU A 1 111 ? -12.035 2.456 13.804 1.00 82.12 111 GLU A O 1
ATOM 828 N N . ASP A 1 112 ? -13.934 2.180 14.975 1.00 83.50 112 ASP A N 1
ATOM 829 C CA . ASP A 1 112 ? -13.603 3.197 15.971 1.00 83.50 112 ASP A CA 1
ATOM 830 C C . ASP A 1 112 ? -12.659 2.600 17.020 1.00 83.50 112 ASP A C 1
ATOM 832 O O . ASP A 1 112 ? -13.067 1.927 17.969 1.00 83.50 112 ASP A O 1
ATOM 836 N N . THR A 1 113 ? -11.362 2.805 16.807 1.00 85.75 113 THR A N 1
ATOM 837 C CA . THR A 1 113 ? -10.311 2.290 17.688 1.00 85.75 113 THR A CA 1
ATOM 838 C C . THR A 1 113 ? -9.802 3.381 18.639 1.00 85.75 113 THR A C 1
ATOM 840 O O . THR A 1 113 ? -9.764 4.559 18.273 1.00 85.75 113 THR A O 1
ATOM 843 N N . PRO A 1 114 ? -9.274 3.033 19.832 1.00 91.06 114 PRO A N 1
ATOM 844 C CA . PRO A 1 114 ? -8.652 4.008 20.741 1.00 91.06 114 PRO A CA 1
ATOM 845 C C . PRO A 1 114 ? -7.513 4.841 20.116 1.00 91.06 114 PRO A C 1
ATOM 847 O O . PRO A 1 114 ? -7.198 5.934 20.596 1.00 91.06 114 PRO 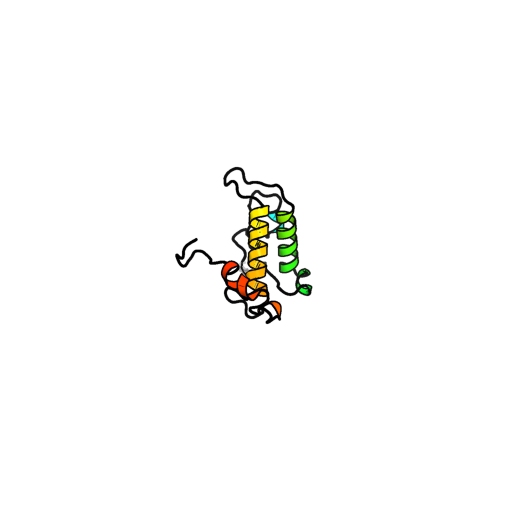A O 1
ATOM 850 N N . CYS A 1 115 ? -6.914 4.362 19.019 1.00 90.00 115 CYS A N 1
ATOM 851 C CA . CYS A 1 115 ? -5.915 5.096 18.239 1.00 90.00 115 CYS A CA 1
ATOM 852 C C . CYS A 1 115 ? -6.492 6.390 17.640 1.00 90.00 115 CYS A C 1
ATOM 854 O O . CYS A 1 115 ? -5.759 7.358 17.489 1.00 90.00 115 CYS A O 1
ATOM 856 N N . MET A 1 116 ? -7.798 6.504 17.400 1.00 88.62 116 MET A N 1
ATOM 857 C CA . MET A 1 116 ? -8.406 7.693 16.783 1.00 88.62 116 MET A CA 1
ATOM 858 C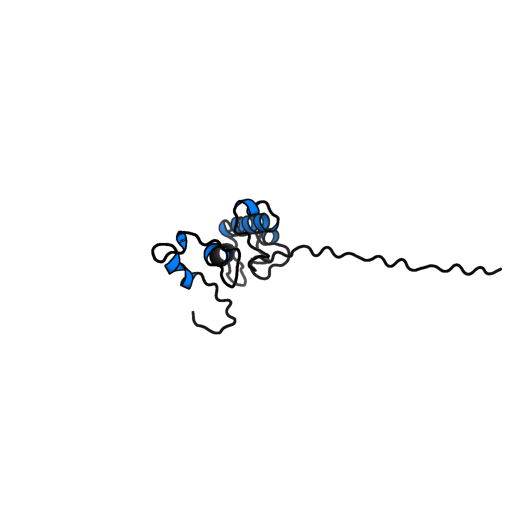 C . MET A 1 116 ? -8.511 8.921 17.697 1.00 88.62 116 MET A C 1
ATOM 860 O O . MET A 1 116 ? -8.843 10.017 17.237 1.00 88.62 116 MET A O 1
ATOM 864 N N . THR A 1 117 ? -8.189 8.771 18.981 1.00 90.38 117 THR A N 1
ATOM 865 C CA . THR A 1 117 ? -8.227 9.865 19.956 1.00 90.38 117 THR A CA 1
ATOM 866 C C . THR A 1 117 ? -7.197 10.962 19.659 1.00 90.38 117 THR A C 1
ATOM 868 O O . THR A 1 117 ? -6.174 10.752 18.999 1.00 90.38 117 THR A O 1
ATOM 871 N N . SER A 1 118 ? -7.444 12.166 20.184 1.00 90.00 118 SER A N 1
ATOM 872 C CA . SER A 1 118 ? -6.572 13.338 20.002 1.00 90.00 118 SER A CA 1
ATOM 873 C C . SER A 1 118 ? -5.176 13.177 20.610 1.00 90.00 118 SER A C 1
ATOM 875 O O . SER A 1 118 ? -4.245 13.840 20.160 1.00 90.00 118 SER A O 1
ATOM 877 N N . LEU A 1 119 ? -5.028 12.296 21.602 1.00 93.25 119 LEU A N 1
ATOM 878 C CA . LEU A 1 119 ? -3.752 11.983 22.251 1.00 93.25 119 LEU A CA 1
ATOM 879 C C . LEU A 1 119 ? -2.984 10.848 21.552 1.00 93.25 119 LEU A C 1
ATOM 881 O O . LEU A 1 119 ? -1.900 10.492 22.002 1.00 93.25 119 LEU A O 1
ATOM 885 N N . SER A 1 120 ? -3.542 10.260 20.489 1.00 92.94 120 SER A N 1
ATOM 886 C CA . SER A 1 120 ? -2.952 9.139 19.748 1.00 92.94 120 SER A CA 1
ATOM 887 C C . SER A 1 120 ? -2.787 9.485 18.261 1.00 92.94 120 SER A C 1
ATOM 889 O O . SER A 1 120 ? -2.057 10.410 17.916 1.00 92.94 120 SER A O 1
ATOM 891 N N . CYS A 1 121 ? -3.448 8.764 17.360 1.00 91.56 121 CYS A N 1
ATOM 892 C CA . CYS A 1 121 ? -3.344 8.897 15.909 1.00 91.56 121 CYS A CA 1
ATOM 893 C C . CYS A 1 121 ? -4.226 10.028 15.351 1.00 91.56 121 CYS A C 1
ATOM 895 O O . CYS A 1 121 ? -4.064 10.420 14.194 1.00 91.56 121 CYS A O 1
ATOM 897 N N . GLY A 1 122 ? -5.132 10.598 16.156 1.00 89.50 122 GLY A N 1
ATOM 898 C CA . GLY A 1 122 ? -6.015 11.702 15.764 1.00 89.50 122 GLY A CA 1
ATOM 899 C C . GLY A 1 122 ? -5.308 12.869 15.047 1.00 89.50 122 GLY A C 1
ATOM 900 O O . GLY A 1 122 ? -5.775 13.278 13.979 1.00 89.50 122 GLY A O 1
ATOM 901 N N . PRO A 1 123 ? -4.155 13.377 15.532 1.00 91.44 123 PRO A N 1
ATOM 902 C CA . PRO A 1 123 ? -3.396 14.435 14.859 1.00 91.44 123 PRO A CA 1
ATOM 903 C C . PRO A 1 123 ? -2.911 14.078 13.444 1.00 91.44 123 PRO A C 1
ATOM 905 O O . PRO A 1 123 ? -2.729 14.976 12.616 1.00 91.44 123 PRO A O 1
ATOM 908 N N . MET A 1 124 ? -2.730 12.789 13.131 1.00 88.88 124 MET A N 1
ATOM 909 C CA . MET A 1 124 ? -2.280 12.325 11.812 1.00 88.88 124 MET A CA 1
ATOM 910 C C . MET A 1 124 ? -3.390 12.370 10.757 1.00 88.88 124 MET A C 1
ATOM 912 O O . MET A 1 124 ? -3.090 12.457 9.563 1.00 88.88 124 MET A O 1
ATOM 916 N N . LYS A 1 125 ? -4.666 12.394 11.173 1.00 87.56 125 LYS A N 1
ATOM 917 C CA . LYS A 1 125 ? -5.834 12.357 10.276 1.00 87.56 125 LYS A CA 1
ATOM 918 C C . LYS A 1 125 ? -5.756 13.400 9.163 1.00 87.56 125 LYS A C 1
ATOM 920 O O . LYS A 1 125 ? -6.036 13.093 8.010 1.00 87.56 125 LYS A O 1
ATOM 925 N N . LYS A 1 126 ? -5.338 14.631 9.477 1.00 85.94 126 LYS A N 1
ATOM 926 C CA . LYS A 1 126 ? -5.257 15.721 8.486 1.00 85.94 126 LYS A CA 1
ATOM 927 C C . LYS A 1 126 ? -4.184 15.496 7.415 1.00 85.94 126 LYS A C 1
ATOM 929 O O . LYS A 1 126 ? -4.367 15.941 6.292 1.00 85.94 126 LYS A O 1
ATOM 934 N N . TYR A 1 127 ? -3.099 14.800 7.756 1.00 84.94 127 TYR A N 1
ATOM 935 C CA . TYR A 1 127 ? -2.000 14.511 6.834 1.00 84.94 127 TYR A CA 1
ATOM 936 C C . TYR A 1 127 ? -2.267 13.256 6.007 1.00 84.94 127 TYR A C 1
ATOM 938 O O . TYR A 1 127 ? -1.746 13.119 4.907 1.00 84.94 127 TYR A O 1
ATOM 946 N N . LEU A 1 128 ? -3.076 12.332 6.521 1.00 85.88 128 LEU A N 1
ATOM 947 C CA . LEU A 1 128 ? -3.363 11.063 5.860 1.00 85.88 128 LEU A CA 1
ATOM 948 C C . LEU A 1 128 ? -4.631 11.077 5.014 1.00 85.88 128 LEU A C 1
ATOM 950 O O . LEU A 1 128 ? -4.850 10.121 4.279 1.00 85.88 128 LEU A O 1
ATOM 954 N N . ARG A 1 129 ? -5.427 12.151 5.035 1.00 77.94 129 ARG A N 1
ATOM 955 C CA . ARG A 1 129 ? -6.454 12.381 4.011 1.00 77.94 129 ARG A CA 1
ATOM 956 C C . ARG A 1 129 ? -5.769 12.462 2.651 1.00 77.94 129 ARG A C 1
ATOM 958 O O . ARG A 1 129 ? -5.077 13.438 2.360 1.00 77.94 129 ARG A O 1
ATOM 965 N N . ILE A 1 130 ? -5.920 11.416 1.844 1.00 65.31 130 ILE A N 1
ATOM 966 C CA . ILE A 1 130 ? -5.453 11.432 0.462 1.00 65.31 130 ILE A CA 1
ATOM 967 C C . ILE A 1 130 ? -6.461 12.270 -0.307 1.00 65.31 130 ILE A C 1
ATOM 969 O O . ILE A 1 130 ? -7.451 11.759 -0.815 1.00 65.31 130 ILE A O 1
ATOM 973 N N . TRP A 1 131 ? -6.230 13.579 -0.351 1.00 51.75 131 TRP A N 1
ATOM 974 C CA . TRP A 1 131 ? -6.909 14.442 -1.303 1.00 51.75 131 TRP A CA 1
ATOM 975 C C . TRP A 1 131 ? -6.590 13.912 -2.696 1.00 51.75 131 TRP A C 1
ATOM 977 O O . TRP A 1 131 ? -5.491 14.106 -3.214 1.00 51.75 131 TRP A O 1
ATOM 987 N N . LYS A 1 132 ? -7.544 13.202 -3.298 1.00 46.62 132 LYS A N 1
ATOM 988 C CA . LYS A 1 132 ? -7.593 13.118 -4.749 1.00 46.62 132 LYS A CA 1
ATOM 989 C C . LYS A 1 132 ? -7.669 14.574 -5.209 1.00 46.62 132 LYS A C 1
ATOM 991 O O . LYS A 1 132 ? -8.494 15.330 -4.706 1.00 46.62 132 LYS A O 1
ATOM 996 N N . SER A 1 133 ? -6.725 14.993 -6.042 1.00 44.16 133 SER A N 1
ATOM 997 C CA . SER A 1 133 ? -6.523 16.376 -6.487 1.00 44.16 133 SER A CA 1
ATOM 998 C C . SER A 1 133 ? -7.669 16.932 -7.353 1.00 44.16 133 SER A C 1
ATOM 1000 O O . SER A 1 133 ? -7.417 17.745 -8.235 1.00 44.16 133 SER A O 1
ATOM 1002 N N . ASP A 1 134 ? -8.915 16.519 -7.121 1.00 47.09 134 ASP A N 1
ATOM 1003 C CA . ASP A 1 134 ? -10.083 16.943 -7.892 1.00 47.09 134 ASP A CA 1
ATOM 1004 C C . ASP A 1 134 ? -10.717 18.243 -7.342 1.00 47.09 134 ASP A C 1
ATOM 1006 O O . ASP A 1 134 ? -11.543 18.837 -8.025 1.00 47.09 134 ASP A O 1
ATOM 1010 N N . ASP A 1 135 ? -10.284 18.745 -6.172 1.00 50.31 135 ASP A N 1
ATOM 1011 C CA . ASP A 1 135 ? -10.896 19.917 -5.508 1.00 50.31 135 ASP A CA 1
ATOM 1012 C C . ASP A 1 135 ? -10.005 21.181 -5.440 1.00 50.31 135 ASP A C 1
ATOM 1014 O O . ASP A 1 135 ? -10.360 22.158 -4.782 1.00 50.31 135 ASP A O 1
ATOM 1018 N N . GLY A 1 136 ? -8.842 21.208 -6.105 1.00 42.69 136 GLY A N 1
ATOM 1019 C CA . GLY A 1 136 ? -8.066 22.451 -6.275 1.00 42.69 136 GLY A CA 1
ATOM 1020 C C . GLY A 1 136 ? -7.561 23.132 -4.986 1.00 42.69 136 GLY A C 1
ATOM 1021 O O . GLY A 1 136 ? -7.505 24.359 -4.929 1.00 42.69 136 GLY A O 1
ATOM 1022 N N . GLY A 1 137 ? -7.189 22.370 -3.951 1.00 31.97 137 GLY A N 1
ATOM 1023 C CA . GLY A 1 137 ? -6.578 22.885 -2.711 1.00 31.97 137 GLY A CA 1
ATOM 1024 C C . GLY A 1 137 ? -5.062 22.631 -2.632 1.00 31.97 137 GLY A C 1
ATOM 1025 O O . GLY A 1 137 ? -4.600 21.636 -3.192 1.00 31.97 137 GLY A O 1
ATOM 1026 N N . PRO A 1 138 ? -4.277 23.510 -1.971 1.00 35.81 138 PRO A N 1
ATOM 1027 C CA . PRO A 1 138 ? -2.835 23.603 -2.175 1.00 35.81 138 PRO A CA 1
ATOM 1028 C C . PRO A 1 138 ? -2.056 22.468 -1.498 1.00 35.81 138 PRO A C 1
ATOM 1030 O O . PRO A 1 138 ? -2.411 22.009 -0.410 1.00 35.81 138 PRO A O 1
ATOM 1033 N N . ILE A 1 139 ? -0.964 22.076 -2.159 1.00 44.78 139 ILE A N 1
ATOM 1034 C CA . ILE A 1 139 ? 0.239 21.536 -1.509 1.00 44.78 139 ILE A CA 1
ATOM 1035 C C . ILE A 1 139 ? 0.871 22.595 -0.608 1.00 44.78 139 ILE A C 1
ATOM 1037 O O . ILE A 1 139 ? 0.974 23.759 -1.058 1.00 44.78 139 ILE A O 1
#

Organism: Monilinia fructicola (NCBI:txid38448)

Radius of gyration: 21.78 Å; chains: 1; bounding box: 54×58×75 Å

Secondary structure (DSSP, 8-state):
---------------------------TTSTTGGGS-S--S---HHHH---SGGGGGSHHHHHHHHHHHHHHH---B-TTT--BHHHHHHHHHHHHIIIIIS-TTT-TT----GGGSTTTTGGGHHHH----TTS----

Sequence (139 aa):
MRSSTMVAPSLFLLTSFIQSTSALKALSNSPCAPKCGNVLGGTLGVDDIVCQDTSYTSLIGTTYSGCVGCQLSSTFVDPSTNETDLQWGLYNLRYAISWCLFGFPNNTEAEDTPCMTSLSCGPMKKYLRIWKSDDGGPI

pLDDT: mean 81.53, std 18.19, range [31.97, 98.38]